Protein AF-A0A2V5XZZ7-F1 (afdb_monomer_lite)

pLDDT: mean 94.09, std 6.34, range [64.25, 98.81]

Secondary structure (DSSP, 8-state):
-GGGT-EEEEEEEESSSSS-EEEEEEE----B--EE-GGGTTTSTTTHHHHHHHHHHSBEEEEE-S-GGGGGSSS-HHHHHHHHHHHTT-EEEEETTEEEEEES------------

Sequence (116 aa):
MLRMGAQVREAIEDIDQVEPRGVVEVTGFPLKGTVIQGKEVPQLIDELPILAVAGALADGKTIIRQAEELRVKESDRIAAIAHNLRAMGAQVAELNDGLEILGPAPLHGARLPSFG

Structure (mmCIF, N/CA/C/O backbone):
data_AF-A0A2V5XZZ7-F1
#
_entry.id   AF-A0A2V5XZZ7-F1
#
loop_
_atom_site.group_PDB
_atom_site.id
_atom_site.type_symbol
_atom_site.label_atom_id
_atom_site.label_alt_id
_atom_site.label_comp_id
_atom_site.label_asym_id
_atom_site.label_entity_id
_atom_site.label_seq_id
_atom_site.pdbx_PDB_ins_code
_atom_site.Cartn_x
_atom_site.Cartn_y
_atom_site.Cartn_z
_atom_site.occupancy
_atom_site.B_iso_or_equiv
_atom_site.auth_seq_id
_atom_site.auth_comp_id
_atom_site.auth_asym_id
_atom_site.auth_atom_id
_atom_site.pdbx_PDB_model_num
ATOM 1 N N . MET A 1 1 ? 0.687 -4.771 -8.028 1.00 88.88 1 MET A N 1
ATOM 2 C CA . MET A 1 1 ? -0.600 -4.332 -8.622 1.00 88.88 1 MET A CA 1
ATOM 3 C C . MET A 1 1 ? -1.233 -5.367 -9.553 1.00 88.88 1 MET A C 1
ATOM 5 O O . MET A 1 1 ? -2.407 -5.655 -9.368 1.00 88.88 1 MET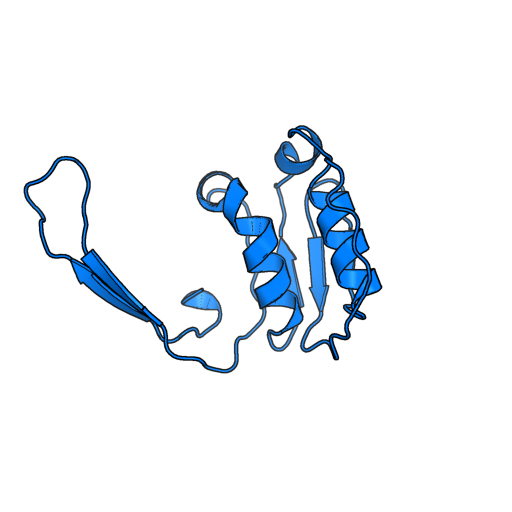 A O 1
ATOM 9 N N . LEU A 1 2 ? -0.499 -5.992 -10.486 1.00 93.12 2 LEU A N 1
ATOM 10 C CA . LEU A 1 2 ? -1.040 -7.066 -11.349 1.00 93.12 2 LEU A CA 1
ATOM 11 C C . LEU A 1 2 ? -1.726 -8.200 -10.559 1.00 93.12 2 LEU A C 1
ATOM 13 O O . LEU A 1 2 ? -2.845 -8.585 -10.878 1.00 93.12 2 LEU A O 1
ATOM 17 N N . ARG A 1 3 ? -1.111 -8.657 -9.453 1.00 94.75 3 ARG A N 1
ATOM 18 C CA . ARG A 1 3 ? -1.695 -9.655 -8.526 1.00 94.75 3 ARG A CA 1
ATOM 19 C C . ARG A 1 3 ? -3.037 -9.220 -7.912 1.00 94.75 3 ARG A C 1
ATOM 21 O O . ARG A 1 3 ? -3.845 -10.072 -7.571 1.00 94.75 3 ARG A O 1
ATOM 28 N N . MET A 1 4 ? -3.280 -7.913 -7.795 1.00 95.69 4 MET A N 1
ATOM 29 C CA . MET A 1 4 ? -4.545 -7.341 -7.312 1.00 95.69 4 MET A CA 1
ATOM 30 C C . MET A 1 4 ? -5.588 -7.183 -8.430 1.00 95.69 4 MET A C 1
ATOM 32 O O . MET A 1 4 ? -6.711 -6.784 -8.146 1.00 95.69 4 MET A O 1
ATOM 36 N N . GLY A 1 5 ? -5.243 -7.472 -9.690 1.00 94.38 5 GLY A N 1
ATOM 37 C CA . GLY A 1 5 ? -6.142 -7.341 -10.842 1.00 94.38 5 GLY A CA 1
ATOM 38 C C . GLY A 1 5 ? -6.032 -6.022 -11.613 1.00 94.38 5 GLY A C 1
ATOM 39 O O . GLY A 1 5 ? -6.902 -5.733 -12.430 1.00 94.38 5 GLY A O 1
ATOM 40 N N . ALA A 1 6 ? -4.990 -5.217 -11.378 1.00 94.25 6 ALA A N 1
ATOM 41 C CA . ALA A 1 6 ? -4.767 -3.993 -12.149 1.00 94.25 6 ALA A CA 1
ATOM 42 C C . ALA A 1 6 ? -4.533 -4.301 -13.639 1.00 94.25 6 ALA A C 1
ATOM 44 O O . ALA A 1 6 ? -3.800 -5.235 -13.971 1.00 94.25 6 ALA A O 1
ATOM 45 N N . GLN A 1 7 ? -5.103 -3.485 -14.529 1.00 95.38 7 GLN A N 1
ATOM 46 C CA . GLN A 1 7 ? -4.831 -3.566 -15.963 1.00 95.38 7 GLN A CA 1
ATOM 47 C C . GLN A 1 7 ? -3.627 -2.690 -16.301 1.00 95.38 7 GLN A C 1
ATOM 49 O O . GLN A 1 7 ? -3.734 -1.463 -16.319 1.00 95.38 7 GLN A O 1
ATOM 54 N N . VAL A 1 8 ? -2.487 -3.336 -16.543 1.00 94.38 8 VAL A N 1
ATOM 55 C CA . VAL A 1 8 ? -1.219 -2.679 -16.871 1.00 94.38 8 VAL A CA 1
ATOM 56 C C . VAL A 1 8 ? -0.706 -3.225 -18.199 1.00 94.38 8 VAL A C 1
ATOM 58 O O . VAL A 1 8 ? -0.731 -4.437 -18.421 1.00 94.38 8 VAL A O 1
ATOM 61 N N . ARG A 1 9 ? -0.263 -2.332 -19.083 1.00 93.75 9 ARG A N 1
ATOM 62 C CA . ARG A 1 9 ? 0.491 -2.663 -20.295 1.00 93.75 9 ARG A CA 1
ATOM 63 C C . ARG A 1 9 ? 1.845 -1.979 -20.231 1.00 93.75 9 ARG A C 1
ATOM 65 O O . ARG A 1 9 ? 1.932 -0.822 -19.833 1.00 93.75 9 ARG A O 1
ATOM 72 N N . GLU A 1 10 ? 2.878 -2.702 -20.633 1.00 92.81 10 GLU A N 1
ATOM 73 C CA . GLU A 1 10 ? 4.261 -2.240 -20.584 1.00 92.81 10 GLU A CA 1
ATOM 74 C C . GLU A 1 10 ? 4.862 -2.339 -21.987 1.00 92.81 10 GLU A C 1
ATOM 76 O O . GLU A 1 10 ? 4.705 -3.358 -22.664 1.00 92.81 10 GLU A O 1
ATOM 81 N N . ALA A 1 11 ? 5.539 -1.281 -22.423 1.00 90.31 11 ALA A N 1
ATOM 82 C CA . ALA A 1 11 ? 6.319 -1.257 -23.653 1.00 90.31 11 ALA A CA 1
ATOM 83 C C . ALA A 1 11 ? 7.738 -0.794 -23.318 1.00 90.31 11 ALA A C 1
ATOM 85 O O . ALA A 1 11 ? 7.937 0.356 -22.940 1.00 90.31 11 ALA A O 1
ATOM 86 N N . ILE A 1 12 ? 8.714 -1.695 -23.417 1.00 86.56 12 ILE A N 1
ATOM 87 C CA . ILE A 1 12 ? 10.123 -1.411 -23.112 1.00 86.56 12 ILE A CA 1
ATOM 88 C C . ILE A 1 12 ? 10.803 -0.946 -24.403 1.00 86.56 12 ILE A C 1
ATOM 90 O O . ILE A 1 12 ? 10.742 -1.646 -25.412 1.00 86.56 12 ILE A O 1
ATOM 94 N N . GLU A 1 13 ? 11.417 0.235 -24.379 1.00 76.38 13 GLU A N 1
ATOM 95 C CA . GLU A 1 13 ? 11.920 0.917 -25.582 1.00 76.38 13 GLU A CA 1
ATOM 96 C C . GLU A 1 13 ? 13.425 0.718 -25.817 1.00 76.38 13 GLU A C 1
ATOM 98 O O . GLU A 1 13 ? 13.872 0.817 -26.954 1.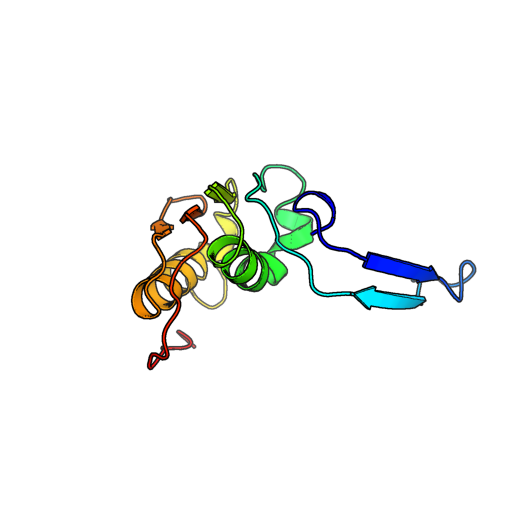00 76.38 13 GLU A O 1
ATOM 103 N N . ASP A 1 14 ? 14.205 0.398 -24.777 1.00 74.38 14 ASP A N 1
ATOM 104 C CA . ASP A 1 14 ? 15.660 0.216 -24.881 1.00 74.38 14 ASP A CA 1
ATOM 105 C C . ASP A 1 14 ? 16.147 -0.934 -23.995 1.00 74.38 14 ASP A C 1
ATOM 107 O O . ASP A 1 14 ? 16.213 -0.813 -22.772 1.00 74.38 14 ASP A O 1
ATOM 111 N N . ILE A 1 15 ? 16.496 -2.053 -24.630 1.00 64.25 15 ILE A N 1
ATOM 112 C CA . ILE A 1 15 ? 16.939 -3.292 -23.966 1.00 64.25 15 ILE A CA 1
ATOM 113 C C . ILE A 1 15 ? 18.476 -3.340 -23.831 1.00 64.25 15 ILE A C 1
ATOM 115 O O . ILE A 1 15 ? 19.000 -4.110 -23.032 1.00 64.25 15 ILE A O 1
ATOM 119 N N . ASP A 1 16 ? 19.193 -2.491 -24.578 1.00 70.25 16 ASP A N 1
ATOM 120 C CA . ASP A 1 16 ? 20.664 -2.470 -24.659 1.00 70.25 16 ASP A CA 1
ATOM 121 C C . ASP A 1 16 ? 21.323 -1.429 -23.724 1.00 70.25 16 ASP A C 1
ATOM 123 O O . ASP A 1 16 ? 22.538 -1.228 -23.754 1.00 70.25 16 ASP A O 1
ATOM 127 N N . GLN A 1 17 ? 20.535 -0.750 -22.887 1.00 72.50 17 GLN A N 1
ATOM 128 C CA . GLN A 1 17 ? 21.013 0.199 -21.874 1.00 72.50 17 GLN A CA 1
ATOM 129 C C . GLN A 1 17 ? 21.209 -0.485 -20.513 1.00 72.50 17 GLN A C 1
ATOM 131 O O . GLN A 1 17 ? 20.632 -1.534 -20.236 1.00 72.50 17 GLN A O 1
ATOM 136 N N . VAL A 1 18 ? 22.010 0.134 -19.636 1.00 81.06 18 VAL A N 1
ATOM 137 C CA . VAL A 1 18 ? 22.284 -0.389 -18.281 1.00 81.06 18 VAL A CA 1
ATOM 138 C C . VAL A 1 18 ? 21.008 -0.467 -17.432 1.00 81.06 18 VAL A C 1
ATOM 140 O O . VAL A 1 18 ? 20.862 -1.401 -16.646 1.00 81.06 18 VAL A O 1
ATOM 143 N N . GLU A 1 19 ? 20.076 0.474 -17.621 1.00 87.81 19 GLU A N 1
ATOM 144 C CA . GLU A 1 19 ? 18.761 0.467 -16.976 1.00 87.81 19 GLU A CA 1
ATOM 145 C C . GLU A 1 19 ? 17.641 0.451 -18.028 1.00 87.81 19 GLU A C 1
ATOM 147 O O . GLU A 1 19 ? 17.631 1.302 -18.925 1.00 87.81 19 GLU A O 1
ATOM 152 N N . PRO A 1 20 ? 16.689 -0.497 -17.938 1.00 87.00 20 PRO A N 1
ATOM 153 C CA . PRO A 1 20 ? 15.572 -0.569 -18.865 1.00 87.00 20 PRO A CA 1
ATOM 1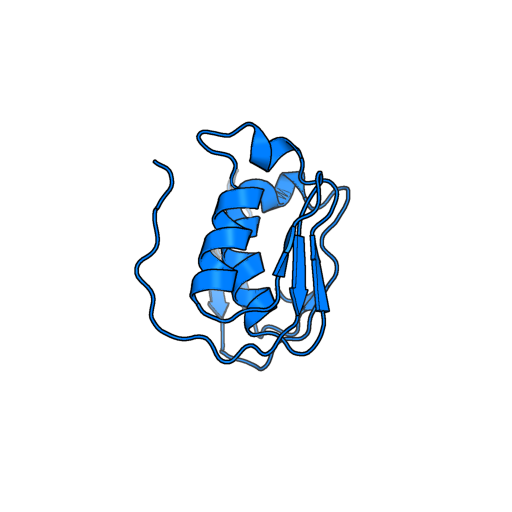54 C C . PRO A 1 20 ? 14.634 0.623 -18.673 1.00 87.00 20 PRO A C 1
ATOM 156 O O . PRO A 1 20 ? 14.341 1.043 -17.554 1.00 87.00 20 PRO A O 1
ATOM 159 N N . ARG A 1 21 ? 14.107 1.132 -19.786 1.00 89.81 21 ARG A N 1
ATOM 160 C CA . ARG A 1 21 ? 13.124 2.220 -19.810 1.00 89.81 21 ARG A CA 1
ATOM 161 C C . ARG A 1 21 ? 11.978 1.898 -20.751 1.00 89.81 21 ARG A C 1
ATOM 163 O O . ARG A 1 21 ? 12.138 1.125 -21.697 1.00 89.81 21 ARG A O 1
ATOM 170 N N . GLY A 1 22 ? 10.829 2.511 -20.509 1.00 91.81 22 GLY A N 1
ATOM 171 C CA . GLY A 1 22 ? 9.654 2.266 -21.322 1.00 91.81 22 GLY A CA 1
ATOM 172 C C . GLY A 1 22 ? 8.423 3.028 -20.865 1.00 91.81 22 GLY A C 1
ATOM 173 O O . GLY A 1 22 ? 8.476 3.879 -19.976 1.00 91.81 22 GLY A O 1
ATOM 174 N N . VAL A 1 23 ? 7.306 2.675 -21.483 1.00 94.00 23 VAL A N 1
ATOM 175 C CA . VAL A 1 23 ? 5.981 3.219 -21.213 1.00 94.00 23 VAL A CA 1
ATOM 176 C C . VAL A 1 23 ? 5.190 2.220 -20.376 1.00 94.00 23 VAL A C 1
ATOM 178 O O . VAL A 1 23 ? 5.136 1.033 -20.699 1.00 94.00 23 VAL A O 1
ATOM 181 N N . VAL A 1 24 ? 4.548 2.716 -19.318 1.00 94.44 24 VAL A N 1
ATOM 182 C CA . VAL A 1 24 ? 3.598 1.954 -18.500 1.00 94.44 24 VAL A CA 1
ATOM 183 C C . VAL A 1 24 ? 2.222 2.595 -18.638 1.00 94.44 24 VAL A C 1
ATOM 185 O O . VAL A 1 24 ? 1.989 3.706 -18.163 1.00 94.44 24 VAL A O 1
ATOM 188 N N . GLU A 1 25 ? 1.296 1.892 -19.281 1.00 95.38 25 GLU A N 1
ATOM 189 C CA . GLU A 1 25 ? -0.105 2.294 -19.387 1.00 95.38 25 GLU A CA 1
ATOM 190 C C . GLU A 1 25 ? -0.929 1.572 -18.320 1.00 95.38 25 GLU A C 1
ATOM 192 O O . GLU A 1 25 ? -0.963 0.340 -18.273 1.00 95.38 25 GLU A O 1
ATOM 197 N N . VAL A 1 26 ? -1.632 2.332 -17.478 1.00 94.81 26 VAL A N 1
ATOM 198 C CA . VAL A 1 26 ? -2.494 1.790 -16.419 1.00 94.81 26 VAL A CA 1
ATOM 199 C C . VAL A 1 26 ? -3.936 2.207 -16.674 1.00 94.81 26 VAL A C 1
ATOM 201 O O . VAL A 1 26 ? -4.236 3.393 -16.783 1.00 94.81 26 VAL A O 1
ATOM 204 N N . THR A 1 27 ? -4.844 1.234 -16.736 1.00 92.94 27 THR A N 1
ATOM 205 C CA . THR A 1 27 ? -6.290 1.481 -16.839 1.00 92.94 27 THR A CA 1
ATOM 206 C C . THR A 1 27 ? -6.980 1.102 -15.531 1.00 92.94 27 THR A C 1
ATOM 208 O O . THR A 1 27 ? -6.704 0.051 -14.949 1.00 92.94 27 THR A O 1
ATOM 211 N N . GLY A 1 28 ? -7.882 1.967 -15.054 1.00 86.62 28 GLY A N 1
ATOM 212 C CA . GLY A 1 28 ? -8.629 1.741 -13.817 1.00 86.62 28 GLY A CA 1
ATOM 213 C C . GLY A 1 28 ? -9.504 0.487 -13.892 1.00 86.62 28 GLY A C 1
ATOM 214 O O . GLY A 1 28 ? -10.272 0.313 -14.836 1.00 86.62 28 GLY A O 1
ATOM 215 N N . PHE A 1 29 ? -9.400 -0.378 -12.884 1.00 91.12 29 PHE A N 1
ATOM 216 C CA . PHE A 1 29 ? -10.182 -1.608 -12.763 1.00 91.12 29 PHE A CA 1
ATOM 217 C C . PHE A 1 29 ? -10.396 -1.944 -11.277 1.00 91.12 29 PHE A C 1
ATOM 219 O O . PHE A 1 29 ? -9.518 -1.619 -10.472 1.00 91.12 29 PHE A O 1
ATOM 226 N N . PRO A 1 30 ? -11.520 -2.577 -10.881 1.00 94.44 30 PRO A N 1
ATOM 227 C CA . PRO A 1 30 ? -11.705 -3.031 -9.505 1.00 94.44 30 PRO A CA 1
ATOM 228 C C . PRO A 1 30 ? -10.560 -3.943 -9.054 1.00 94.44 30 PRO A C 1
ATOM 230 O O . PRO A 1 30 ? -10.250 -4.939 -9.710 1.00 94.44 30 PRO A O 1
ATOM 233 N N . LEU A 1 31 ? -9.938 -3.596 -7.930 1.00 97.88 31 LEU A N 1
ATOM 234 C CA . LEU A 1 31 ? -8.839 -4.361 -7.349 1.00 97.88 31 LEU A CA 1
ATOM 235 C C . LEU A 1 31 ? -9.356 -5.354 -6.311 1.00 97.88 31 LEU A C 1
ATOM 237 O O . LEU A 1 31 ? -10.418 -5.155 -5.725 1.00 97.88 31 LEU A O 1
ATOM 241 N N . LYS A 1 32 ? -8.568 -6.391 -6.039 1.00 98.38 32 LYS A N 1
ATOM 242 C CA . LYS A 1 32 ? -8.762 -7.326 -4.927 1.00 98.38 32 LYS A CA 1
ATOM 243 C C . LYS A 1 32 ? -7.604 -7.238 -3.946 1.00 98.38 32 LYS A C 1
ATOM 245 O O . LYS A 1 32 ? -6.464 -6.984 -4.342 1.00 98.38 32 LYS A O 1
ATOM 250 N N . GLY A 1 33 ? -7.904 -7.462 -2.672 1.00 98.25 33 GLY A N 1
ATOM 251 C CA . GLY A 1 33 ? -6.905 -7.516 -1.618 1.00 98.25 33 GLY A CA 1
ATOM 252 C C . GLY A 1 33 ? -5.860 -8.604 -1.870 1.00 98.25 33 GLY A C 1
ATOM 253 O O . GLY A 1 33 ? -6.119 -9.613 -2.528 1.00 98.25 33 GLY A O 1
ATOM 254 N N . THR A 1 34 ? -4.648 -8.384 -1.366 1.00 98.44 34 THR A N 1
ATOM 255 C CA . THR A 1 34 ? -3.513 -9.297 -1.549 1.00 98.44 34 THR A CA 1
ATOM 256 C C . THR A 1 34 ? -2.623 -9.337 -0.312 1.00 98.44 34 THR A C 1
ATOM 258 O O . THR A 1 34 ? -2.658 -8.440 0.521 1.00 98.44 34 THR A O 1
ATOM 261 N N . VAL A 1 35 ? -1.761 -10.346 -0.217 1.00 98.44 35 VAL A N 1
ATOM 262 C CA . VAL A 1 35 ? -0.679 -10.388 0.774 1.00 98.44 35 VAL A CA 1
ATOM 263 C C . VAL A 1 35 ? 0.620 -9.889 0.141 1.00 98.44 35 VAL A C 1
ATOM 265 O O . VAL A 1 35 ? 0.942 -10.340 -0.953 1.00 98.44 35 VAL A O 1
ATOM 268 N N . ILE A 1 36 ? 1.329 -8.980 0.811 1.00 98.00 36 ILE A N 1
ATOM 269 C CA . ILE A 1 36 ? 2.656 -8.450 0.473 1.00 98.00 36 ILE A CA 1
ATOM 270 C C . ILE A 1 36 ? 3.580 -8.791 1.644 1.00 98.00 36 ILE A C 1
ATOM 272 O O . ILE A 1 36 ? 3.389 -8.282 2.750 1.00 98.00 36 ILE A O 1
ATOM 276 N N . GLN A 1 37 ? 4.536 -9.696 1.438 1.00 97.19 37 GLN A N 1
ATOM 277 C CA . GLN A 1 37 ? 5.393 -10.181 2.526 1.00 97.19 37 GLN A CA 1
ATOM 278 C C . GLN A 1 37 ? 6.706 -10.794 2.032 1.00 97.19 37 GLN A C 1
ATOM 280 O O . GLN A 1 37 ? 6.844 -11.211 0.882 1.00 97.19 37 GLN A O 1
ATOM 285 N N . GLY A 1 38 ? 7.672 -10.934 2.931 1.00 95.75 38 GLY A N 1
ATOM 286 C CA . GLY A 1 38 ? 8.932 -11.611 2.656 1.00 95.75 38 GLY A CA 1
ATOM 287 C C . GLY A 1 38 ? 9.793 -10.833 1.671 1.00 95.75 38 GLY A C 1
ATOM 288 O O . GLY A 1 38 ? 10.054 -9.649 1.851 1.00 95.75 38 GLY A O 1
ATOM 289 N N . LYS A 1 39 ? 10.263 -11.506 0.618 1.00 94.56 39 LYS A N 1
ATOM 290 C CA . LYS A 1 39 ? 11.290 -10.958 -0.284 1.00 94.56 39 LYS A CA 1
ATOM 291 C C . LYS A 1 39 ? 10.818 -9.787 -1.152 1.00 94.56 39 LYS A C 1
ATOM 293 O O . LYS A 1 39 ? 11.668 -9.083 -1.686 1.00 94.56 39 LYS A O 1
ATOM 298 N N . GLU A 1 40 ? 9.507 -9.591 -1.311 1.00 95.00 40 GLU A N 1
ATOM 299 C CA . GLU A 1 40 ? 8.974 -8.450 -2.069 1.00 95.00 40 GLU A CA 1
ATOM 300 C C . GLU A 1 40 ? 8.981 -7.150 -1.253 1.00 95.00 40 GLU A C 1
ATOM 302 O O . GLU A 1 40 ? 9.017 -6.075 -1.835 1.00 95.00 40 GLU A O 1
ATOM 307 N N . VAL A 1 41 ? 9.003 -7.225 0.082 1.00 95.25 41 VAL A N 1
ATOM 308 C CA . VAL A 1 41 ? 8.895 -6.037 0.944 1.00 95.25 41 VAL A CA 1
ATOM 309 C C . VAL A 1 41 ? 10.080 -5.084 0.780 1.00 95.25 41 VAL A C 1
ATOM 311 O O . VAL A 1 41 ? 9.826 -3.906 0.545 1.00 95.25 41 VAL A O 1
ATOM 314 N N . PRO A 1 42 ? 11.352 -5.537 0.798 1.00 92.81 42 PRO A N 1
ATOM 315 C CA . PRO A 1 42 ? 12.480 -4.632 0.572 1.00 92.81 42 PRO A CA 1
ATOM 316 C C . PRO A 1 42 ? 12.476 -3.983 -0.818 1.00 92.81 42 PRO A C 1
ATOM 318 O O . PRO A 1 42 ? 13.003 -2.891 -0.981 1.00 92.81 42 PRO A O 1
ATOM 321 N N . GLN A 1 43 ? 11.883 -4.644 -1.819 1.00 93.69 43 GLN A N 1
ATOM 322 C CA . GLN A 1 43 ? 11.808 -4.142 -3.198 1.00 93.69 43 GLN A CA 1
ATOM 323 C C . GLN A 1 43 ? 10.695 -3.111 -3.400 1.00 93.69 43 GLN A C 1
ATOM 325 O O . GLN A 1 43 ? 10.676 -2.441 -4.423 1.00 93.69 43 GLN A O 1
ATOM 330 N N . 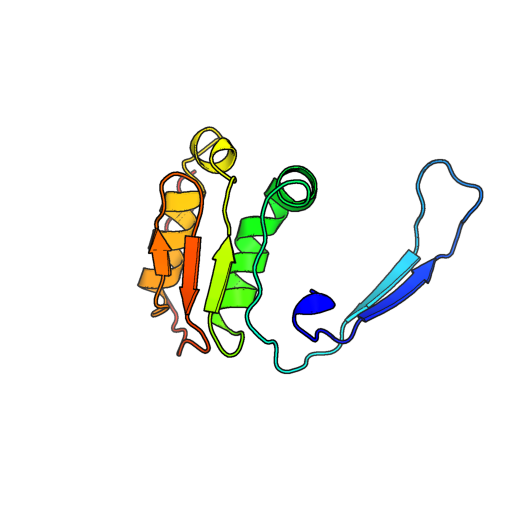LEU A 1 44 ? 9.750 -3.044 -2.459 1.00 94.19 44 LEU A N 1
ATOM 331 C CA . LEU A 1 44 ? 8.541 -2.225 -2.538 1.00 94.19 44 LEU A CA 1
ATOM 332 C C . LEU A 1 44 ? 8.421 -1.269 -1.347 1.00 94.19 44 LEU A C 1
ATOM 334 O O . LEU A 1 44 ? 7.336 -0.753 -1.081 1.00 94.19 44 LEU A O 1
ATOM 338 N N . ILE A 1 45 ? 9.489 -1.117 -0.558 1.00 91.94 45 ILE A N 1
ATOM 339 C CA . ILE A 1 45 ? 9.427 -0.513 0.776 1.00 91.94 45 ILE A CA 1
ATOM 340 C C . ILE A 1 45 ? 8.914 0.929 0.717 1.00 91.94 45 ILE A C 1
ATOM 342 O O . ILE A 1 45 ? 8.100 1.330 1.550 1.00 91.94 45 ILE A O 1
ATOM 346 N N . ASP A 1 46 ? 9.332 1.686 -0.297 1.00 92.12 46 ASP A N 1
ATOM 347 C CA . ASP A 1 46 ? 8.919 3.072 -0.498 1.00 92.12 46 ASP A CA 1
ATOM 348 C C . ASP A 1 46 ? 7.535 3.183 -1.159 1.00 92.12 46 ASP A C 1
ATOM 350 O O . ASP A 1 46 ? 6.848 4.189 -0.984 1.00 92.12 46 ASP A O 1
ATOM 354 N N . GLU A 1 47 ? 7.058 2.126 -1.820 1.00 96.06 47 GLU A N 1
ATOM 355 C CA . GLU A 1 47 ? 5.732 2.037 -2.438 1.00 96.06 47 GLU A CA 1
ATOM 356 C C . GLU A 1 47 ? 4.651 1.486 -1.492 1.00 96.06 47 GLU A C 1
ATOM 358 O O . GLU A 1 47 ? 3.456 1.605 -1.779 1.00 96.06 47 GLU A O 1
ATOM 363 N N . LEU A 1 48 ? 5.015 0.917 -0.338 1.00 96.25 48 LEU A N 1
ATOM 364 C CA . LEU A 1 48 ? 4.043 0.421 0.644 1.00 96.25 48 LEU A CA 1
ATOM 365 C C . LEU A 1 48 ? 2.979 1.460 1.064 1.00 96.25 48 LEU A C 1
ATOM 367 O O . LEU A 1 48 ? 1.816 1.060 1.176 1.00 96.25 48 LEU A O 1
ATOM 371 N N . PRO A 1 49 ? 3.281 2.768 1.241 1.00 95.75 49 PRO A N 1
ATOM 372 C CA . PRO A 1 49 ? 2.256 3.775 1.513 1.00 95.75 49 PRO A CA 1
ATOM 373 C C . PRO A 1 49 ? 1.177 3.856 0.425 1.00 95.75 49 PRO A C 1
ATOM 375 O O . PRO A 1 49 ? -0.014 3.853 0.739 1.00 95.75 49 PRO A O 1
ATOM 378 N N . ILE A 1 50 ? 1.558 3.883 -0.857 1.00 96.88 50 ILE A N 1
ATOM 379 C CA . ILE A 1 50 ? 0.582 3.975 -1.952 1.00 96.88 50 ILE A CA 1
ATOM 380 C C . ILE A 1 50 ? -0.142 2.639 -2.179 1.00 96.88 50 ILE A C 1
ATOM 382 O O . ILE A 1 50 ? -1.336 2.623 -2.484 1.00 96.88 50 ILE A O 1
ATOM 386 N N . LEU A 1 51 ? 0.529 1.508 -1.941 1.00 97.56 51 LEU A N 1
ATOM 387 C CA . LEU A 1 51 ? -0.096 0.183 -1.972 1.00 97.56 51 LEU A CA 1
ATOM 388 C C . LEU A 1 51 ? -1.113 -0.004 -0.838 1.00 97.56 51 LEU A C 1
ATOM 390 O O . LEU A 1 51 ? -2.130 -0.664 -1.042 1.00 97.56 51 LEU A O 1
ATOM 394 N N . ALA A 1 52 ? -0.897 0.612 0.326 1.00 98.19 52 ALA A N 1
ATOM 395 C CA . ALA A 1 52 ? -1.871 0.626 1.413 1.00 98.19 52 ALA A CA 1
ATOM 396 C C . ALA A 1 52 ? -3.149 1.394 1.028 1.00 98.19 52 ALA A C 1
ATOM 398 O O . ALA A 1 52 ? -4.255 0.916 1.284 1.00 98.19 52 ALA A O 1
ATOM 399 N N . VAL A 1 53 ? -3.013 2.534 0.339 1.00 97.88 53 VAL A N 1
ATOM 400 C CA . VAL A 1 53 ? -4.158 3.274 -0.227 1.00 97.88 53 VAL A CA 1
ATOM 401 C C . VAL A 1 53 ? -4.902 2.418 -1.255 1.00 97.88 53 VAL A C 1
ATOM 403 O O . VAL A 1 53 ? -6.127 2.311 -1.192 1.00 97.88 53 VAL A O 1
AT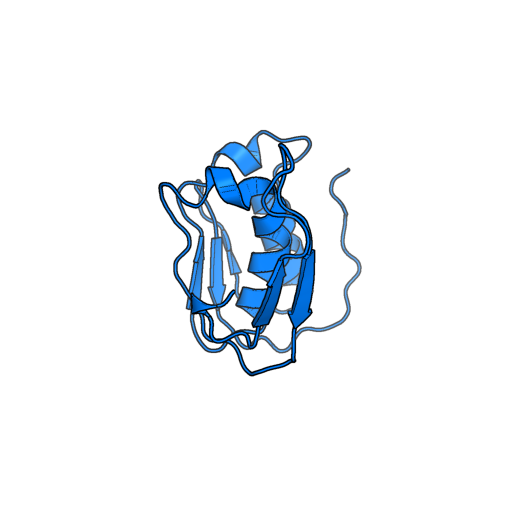OM 406 N N . ALA A 1 54 ? -4.180 1.750 -2.161 1.00 97.69 54 ALA A N 1
ATOM 407 C CA . ALA A 1 54 ? -4.788 0.818 -3.111 1.00 97.69 54 ALA A CA 1
ATOM 408 C C . ALA A 1 54 ? -5.519 -0.333 -2.395 1.00 97.69 54 ALA A C 1
ATOM 410 O O . ALA A 1 54 ? -6.624 -0.697 -2.787 1.00 97.69 54 ALA A O 1
ATOM 411 N N . GLY A 1 55 ? -4.940 -0.865 -1.314 1.00 98.25 55 GLY A N 1
ATOM 412 C CA . GLY A 1 55 ? -5.542 -1.902 -0.480 1.00 98.25 55 GLY A CA 1
ATOM 413 C C . GLY A 1 55 ? -6.827 -1.461 0.224 1.00 98.25 55 GLY A C 1
ATOM 414 O O . GLY A 1 55 ? -7.736 -2.272 0.359 1.00 98.25 55 GLY A O 1
ATOM 415 N N . ALA A 1 56 ? -6.940 -0.187 0.613 1.00 98.50 56 ALA A N 1
ATOM 416 C CA . ALA A 1 56 ? -8.161 0.369 1.204 1.00 98.50 56 ALA A CA 1
ATOM 417 C C . ALA A 1 56 ? -9.322 0.474 0.197 1.00 98.50 56 ALA A C 1
ATOM 419 O O . ALA A 1 56 ? -10.487 0.443 0.591 1.00 98.50 56 ALA A O 1
ATOM 420 N N . LEU A 1 57 ? -9.014 0.581 -1.099 1.00 97.94 57 LEU A N 1
ATOM 421 C CA . LEU A 1 57 ? -9.993 0.626 -2.192 1.00 97.94 57 LEU A CA 1
ATOM 422 C C . LEU A 1 57 ? -10.249 -0.746 -2.839 1.00 97.94 57 LEU A C 1
ATOM 424 O O . LEU A 1 57 ? -11.172 -0.880 -3.640 1.00 97.94 57 LEU A O 1
ATOM 428 N N . ALA A 1 58 ? -9.435 -1.752 -2.521 1.00 98.31 58 ALA A N 1
ATOM 429 C CA . ALA A 1 58 ? -9.543 -3.094 -3.076 1.00 98.31 58 ALA A CA 1
ATOM 430 C C . ALA A 1 58 ? -10.605 -3.931 -2.349 1.00 98.31 58 ALA A C 1
ATOM 432 O O . ALA A 1 58 ? -10.804 -3.786 -1.148 1.00 98.31 58 ALA A O 1
ATOM 433 N N . ASP A 1 59 ? -11.256 -4.846 -3.065 1.00 98.25 59 ASP A N 1
ATOM 434 C CA . ASP A 1 59 ? -12.216 -5.785 -2.489 1.00 98.25 59 ASP A CA 1
ATOM 435 C C . ASP A 1 59 ? -11.514 -6.850 -1.635 1.00 98.25 59 ASP A C 1
ATOM 437 O O . ASP A 1 59 ? -10.651 -7.592 -2.117 1.00 98.25 59 ASP A O 1
ATOM 441 N N . GLY A 1 60 ? -11.880 -6.927 -0.356 1.00 98.12 60 GLY A N 1
ATOM 442 C CA . GLY A 1 60 ? -11.322 -7.871 0.604 1.00 98.12 60 GLY A CA 1
ATOM 443 C C . GLY A 1 60 ? -10.143 -7.319 1.409 1.00 98.12 60 GLY A C 1
ATOM 444 O O . GLY A 1 60 ? -9.982 -6.116 1.606 1.00 98.12 60 GLY A O 1
ATOM 445 N N . LYS A 1 61 ? -9.327 -8.229 1.956 1.00 98.56 61 LYS A N 1
ATOM 446 C CA . LYS A 1 61 ? -8.237 -7.883 2.877 1.00 98.56 61 LYS A CA 1
ATOM 447 C C . LYS A 1 61 ? -6.895 -7.793 2.150 1.00 98.56 61 LYS A C 1
ATOM 449 O O . LYS A 1 61 ? -6.478 -8.751 1.501 1.00 98.56 61 LYS A O 1
ATOM 454 N N . THR A 1 62 ? -6.194 -6.679 2.334 1.00 98.75 62 THR A N 1
ATOM 455 C CA . THR A 1 62 ? -4.777 -6.520 1.988 1.00 98.75 62 THR A CA 1
ATOM 456 C C . THR A 1 62 ? -3.924 -6.650 3.247 1.00 98.75 62 THR A C 1
ATOM 458 O O . THR A 1 62 ? -4.227 -6.030 4.263 1.00 98.75 62 THR A O 1
ATOM 461 N N . ILE A 1 63 ? -2.871 -7.464 3.202 1.00 98.69 63 ILE A N 1
ATOM 462 C CA . ILE A 1 63 ? -1.982 -7.728 4.340 1.00 98.69 63 ILE A CA 1
ATOM 463 C C . ILE A 1 63 ? -0.558 -7.363 3.929 1.00 98.69 63 ILE A C 1
ATOM 465 O O . ILE A 1 63 ? -0.056 -7.882 2.938 1.00 98.69 63 ILE A O 1
ATOM 469 N N . ILE A 1 64 ? 0.094 -6.506 4.705 1.00 98.38 64 ILE A N 1
ATOM 470 C CA . ILE A 1 64 ? 1.511 -6.156 4.589 1.00 98.38 64 ILE A CA 1
ATOM 471 C C . ILE A 1 64 ? 2.204 -6.697 5.841 1.00 98.38 64 ILE A C 1
ATOM 473 O O . ILE A 1 64 ? 1.768 -6.384 6.948 1.00 98.38 64 ILE A O 1
ATOM 477 N N . ARG A 1 65 ? 3.246 -7.520 5.687 1.00 98.00 65 ARG A N 1
ATOM 478 C CA . ARG A 1 65 ? 4.015 -8.128 6.795 1.00 98.00 65 ARG A CA 1
ATOM 479 C C . ARG A 1 65 ? 5.510 -7.979 6.562 1.00 98.00 65 ARG A C 1
ATOM 481 O O . ARG A 1 65 ? 5.914 -7.807 5.420 1.00 98.00 65 ARG A O 1
ATOM 488 N N . GLN A 1 66 ? 6.314 -8.157 7.612 1.00 97.12 66 GLN A N 1
ATOM 489 C CA . GLN A 1 66 ? 7.785 -8.112 7.548 1.00 97.12 66 GLN A CA 1
ATOM 490 C C . GLN A 1 66 ? 8.329 -6.780 6.996 1.00 97.12 66 GLN A C 1
ATOM 492 O O . GLN A 1 66 ? 9.288 -6.754 6.227 1.00 97.12 66 GLN A O 1
ATOM 497 N N . ALA A 1 67 ? 7.654 -5.682 7.342 1.00 95.56 67 ALA A N 1
ATOM 498 C CA . ALA A 1 67 ? 7.960 -4.317 6.934 1.00 95.56 67 ALA A CA 1
ATOM 499 C C . ALA A 1 67 ? 8.439 -3.449 8.112 1.00 95.56 67 ALA A C 1
ATOM 501 O O . ALA A 1 67 ? 8.296 -2.229 8.070 1.00 95.56 67 ALA A O 1
ATOM 502 N N . GLU A 1 68 ? 8.994 -4.047 9.170 1.00 94.81 68 GLU A N 1
ATOM 503 C CA . GLU A 1 68 ? 9.453 -3.354 10.383 1.00 94.81 68 GLU A CA 1
ATOM 504 C C . GLU A 1 68 ? 10.437 -2.204 10.107 1.00 94.81 68 GLU A C 1
ATOM 506 O O . GLU A 1 68 ? 10.477 -1.231 10.859 1.00 94.81 68 GLU A O 1
ATOM 511 N N . GLU A 1 69 ? 11.174 -2.263 8.992 1.00 91.00 69 GLU A N 1
ATOM 512 C CA . GLU A 1 69 ? 12.083 -1.203 8.549 1.00 91.00 69 GLU A CA 1
ATOM 513 C C . GLU A 1 69 ? 11.365 0.143 8.334 1.00 91.00 69 GLU A C 1
ATOM 515 O O . GLU A 1 69 ? 11.963 1.199 8.528 1.00 91.00 69 GLU A O 1
ATOM 520 N N . LEU A 1 70 ? 10.065 0.135 8.009 1.00 89.25 70 LEU A N 1
ATOM 521 C CA . LEU A 1 70 ? 9.258 1.354 7.885 1.00 89.25 70 LEU A CA 1
ATOM 522 C C . LEU A 1 70 ? 9.114 2.128 9.199 1.00 89.25 70 LEU A C 1
ATOM 524 O O . LEU A 1 70 ? 8.831 3.324 9.155 1.00 89.25 70 LEU A O 1
ATOM 528 N N . ARG A 1 71 ? 9.293 1.479 10.355 1.00 91.19 71 ARG A N 1
ATOM 529 C CA . ARG A 1 71 ? 9.185 2.144 11.662 1.00 91.19 71 ARG A CA 1
ATOM 530 C C . ARG A 1 71 ? 10.396 3.008 11.999 1.00 91.19 71 ARG A C 1
ATOM 532 O O . ARG A 1 71 ? 10.291 3.899 12.831 1.00 91.19 71 ARG A O 1
ATOM 539 N N . VAL A 1 72 ? 11.540 2.732 11.369 1.00 90.19 72 VAL A N 1
ATOM 540 C CA . VAL A 1 72 ? 12.835 3.378 11.652 1.00 90.19 72 VAL A CA 1
ATOM 541 C C . VAL A 1 72 ? 13.306 4.299 10.524 1.00 90.19 72 VAL A C 1
ATOM 543 O O . VAL A 1 72 ? 14.472 4.692 10.489 1.00 90.19 72 VAL A O 1
ATOM 546 N N . LYS A 1 73 ? 12.418 4.633 9.580 1.00 84.38 73 LYS A N 1
ATOM 547 C CA . LYS A 1 73 ? 12.674 5.669 8.570 1.00 84.38 73 LYS A CA 1
ATOM 548 C C . LYS A 1 73 ? 12.617 7.059 9.230 1.00 84.38 73 LYS A C 1
ATOM 550 O O . LYS A 1 73 ? 12.665 7.190 10.448 1.00 84.38 73 LYS A O 1
ATOM 555 N N . GLU A 1 74 ? 12.529 8.113 8.421 1.00 80.94 74 GLU A N 1
ATOM 556 C CA . GLU A 1 74 ? 12.383 9.503 8.888 1.00 80.94 74 GLU A CA 1
ATOM 557 C C . GLU A 1 74 ? 11.235 9.688 9.899 1.00 80.94 74 GLU A C 1
ATOM 559 O O . GLU A 1 74 ? 11.332 10.489 10.826 1.00 80.94 74 GLU A O 1
ATOM 564 N N . SER A 1 75 ? 10.181 8.886 9.756 1.00 87.06 75 SER A N 1
ATOM 565 C CA . SER A 1 75 ? 9.075 8.747 10.696 1.00 87.06 75 SER A CA 1
ATOM 566 C C . SER A 1 75 ? 8.650 7.279 10.789 1.00 87.06 75 SER A C 1
ATOM 568 O O . SER A 1 75 ? 9.019 6.463 9.937 1.00 87.06 75 SER A O 1
ATOM 570 N N . ASP A 1 76 ? 7.852 6.934 11.807 1.00 94.62 76 ASP A N 1
ATOM 571 C CA . ASP A 1 76 ? 7.187 5.629 11.851 1.00 94.62 76 ASP A CA 1
ATOM 572 C C . ASP A 1 76 ? 6.094 5.592 10.774 1.00 94.62 76 ASP A C 1
ATOM 574 O O . ASP A 1 76 ? 4.939 5.976 10.997 1.00 94.62 76 ASP A O 1
ATOM 578 N N . ARG A 1 77 ? 6.475 5.152 9.569 1.00 95.31 77 ARG A N 1
ATOM 579 C CA . ARG A 1 77 ? 5.581 5.144 8.409 1.00 95.31 77 ARG A CA 1
ATOM 580 C C . ARG A 1 77 ? 4.434 4.150 8.582 1.00 95.31 77 ARG A C 1
ATOM 582 O O . ARG A 1 77 ? 3.357 4.402 8.051 1.00 95.31 77 ARG A O 1
ATOM 589 N N . ILE A 1 78 ? 4.611 3.066 9.345 1.00 96.81 78 ILE A N 1
ATOM 590 C CA . ILE A 1 78 ? 3.519 2.118 9.625 1.00 96.81 78 ILE A CA 1
ATOM 591 C C . ILE A 1 78 ? 2.427 2.824 10.431 1.00 96.81 78 ILE A C 1
ATOM 593 O O . ILE A 1 78 ? 1.261 2.831 10.023 1.00 96.81 78 ILE A O 1
ATOM 597 N N . ALA A 1 79 ? 2.811 3.457 11.541 1.00 97.31 79 ALA A N 1
ATOM 598 C CA . ALA A 1 79 ? 1.884 4.187 12.396 1.00 97.31 79 ALA A CA 1
ATOM 599 C C . ALA A 1 79 ? 1.230 5.358 11.642 1.00 97.31 79 ALA A C 1
ATOM 601 O O . ALA A 1 79 ? 0.015 5.553 11.733 1.00 97.31 79 ALA A O 1
ATOM 602 N N . ALA A 1 80 ? 2.006 6.096 10.840 1.00 97.06 80 ALA A N 1
ATOM 603 C CA . ALA A 1 80 ? 1.512 7.213 10.038 1.00 97.06 80 ALA A CA 1
ATOM 604 C C . ALA A 1 80 ? 0.448 6.782 9.014 1.00 97.06 80 ALA A C 1
ATOM 606 O O . ALA A 1 80 ? -0.625 7.388 8.940 1.00 97.06 80 ALA A O 1
ATOM 607 N N . ILE A 1 81 ? 0.706 5.710 8.254 1.00 97.62 81 ILE A N 1
ATOM 608 C CA . ILE A 1 81 ? -0.246 5.167 7.272 1.00 97.62 81 ILE A CA 1
ATOM 609 C C . ILE A 1 81 ? -1.522 4.703 7.977 1.00 97.62 81 ILE A C 1
ATOM 611 O O . ILE A 1 81 ? -2.622 5.064 7.557 1.00 97.62 81 ILE A O 1
ATOM 615 N N . ALA A 1 82 ? -1.391 3.931 9.061 1.00 98.38 82 ALA A N 1
ATOM 616 C CA . ALA A 1 82 ? -2.538 3.426 9.805 1.00 98.38 82 ALA A CA 1
ATOM 617 C C . ALA A 1 82 ? -3.390 4.569 10.375 1.00 98.38 82 ALA A C 1
ATOM 619 O O . ALA A 1 82 ? -4.615 4.537 10.262 1.00 98.38 82 ALA A O 1
ATOM 620 N N . HIS A 1 83 ? -2.755 5.593 10.953 1.00 98.38 83 HIS A N 1
ATOM 621 C CA . HIS A 1 83 ? -3.434 6.784 11.455 1.00 98.38 83 HIS A CA 1
ATOM 622 C C . HIS A 1 83 ? -4.203 7.502 10.341 1.00 98.38 83 HIS A C 1
ATOM 624 O O . HIS A 1 83 ? -5.406 7.730 10.472 1.00 98.38 83 HIS A O 1
ATOM 630 N N . ASN A 1 84 ? -3.528 7.811 9.232 1.00 98.25 84 ASN A N 1
ATOM 631 C CA . ASN A 1 84 ? -4.105 8.600 8.149 1.00 98.25 84 ASN A CA 1
ATOM 632 C C . ASN A 1 84 ? -5.244 7.863 7.434 1.00 98.25 84 ASN A C 1
ATOM 634 O O . ASN A 1 84 ? -6.300 8.448 7.202 1.00 98.25 84 ASN A O 1
ATOM 638 N N . LEU A 1 85 ? -5.088 6.568 7.151 1.00 98.50 85 LEU A N 1
ATOM 639 C CA . LEU A 1 85 ? -6.148 5.774 6.528 1.00 98.50 85 LEU A CA 1
ATOM 640 C C . LEU A 1 85 ? -7.373 5.627 7.442 1.00 98.50 85 LEU A C 1
ATOM 642 O O . LEU A 1 85 ? -8.501 5.753 6.966 1.00 98.50 85 LEU A O 1
ATOM 646 N N . ARG A 1 86 ? -7.181 5.435 8.756 1.00 98.56 86 ARG A N 1
ATOM 647 C CA . ARG A 1 86 ? -8.294 5.430 9.725 1.00 98.56 86 ARG A CA 1
ATOM 648 C C . ARG A 1 86 ? -9.001 6.780 9.779 1.00 98.56 86 ARG A C 1
ATOM 650 O O . ARG A 1 86 ? -10.227 6.815 9.806 1.00 98.56 86 ARG A O 1
ATOM 657 N N . ALA A 1 87 ? -8.249 7.882 9.753 1.00 98.44 87 ALA A N 1
ATOM 658 C CA . ALA A 1 87 ? -8.810 9.231 9.722 1.00 98.44 87 ALA A CA 1
ATOM 659 C C . ALA A 1 87 ? -9.630 9.507 8.451 1.00 98.44 87 ALA A C 1
ATOM 661 O O . ALA A 1 87 ? -10.515 10.354 8.484 1.00 98.44 87 ALA A O 1
ATOM 662 N N . MET A 1 88 ? -9.362 8.785 7.359 1.00 98.50 88 MET A N 1
ATOM 663 C CA . MET A 1 88 ? -10.154 8.807 6.126 1.00 98.50 88 MET A CA 1
ATOM 664 C C . MET A 1 88 ? -11.304 7.785 6.111 1.00 98.50 88 MET A C 1
ATOM 666 O O . MET A 1 88 ? -12.001 7.696 5.106 1.00 98.50 88 MET A O 1
ATOM 670 N N . GLY A 1 89 ? -11.508 7.000 7.174 1.00 98.06 89 GLY A N 1
ATOM 671 C CA . GLY A 1 89 ? -12.611 6.037 7.284 1.00 98.06 89 GLY A CA 1
ATOM 672 C C . GLY A 1 89 ? -12.278 4.593 6.886 1.00 98.06 89 GLY A C 1
ATOM 673 O O . GLY A 1 89 ? -13.181 3.759 6.813 1.00 98.06 89 GLY A O 1
ATOM 674 N N . ALA A 1 90 ? -11.006 4.259 6.642 1.00 98.50 90 ALA A N 1
ATOM 675 C CA . ALA A 1 90 ? -10.595 2.884 6.364 1.00 98.50 90 ALA A CA 1
ATOM 676 C C . ALA A 1 90 ? -10.465 2.034 7.636 1.00 98.50 90 ALA A C 1
ATOM 678 O O . ALA A 1 90 ? -10.001 2.494 8.683 1.00 98.50 90 ALA A O 1
ATOM 679 N N . GLN A 1 91 ? -10.799 0.747 7.523 1.00 98.44 91 GLN A N 1
ATOM 680 C CA . GLN A 1 91 ? -10.520 -0.236 8.566 1.00 98.44 91 GLN A CA 1
ATOM 681 C C . GLN A 1 91 ? -9.095 -0.766 8.403 1.00 98.44 91 GLN A C 1
ATOM 683 O O . GLN A 1 91 ? -8.820 -1.584 7.525 1.00 98.44 91 GLN A O 1
ATOM 688 N N . VAL A 1 92 ? -8.191 -0.291 9.262 1.00 98.62 92 VAL A N 1
ATOM 689 C CA . VAL A 1 92 ? -6.775 -0.680 9.253 1.00 98.62 92 VAL A CA 1
ATOM 690 C C . VAL A 1 92 ? -6.358 -1.183 10.630 1.00 98.62 92 VAL A C 1
ATOM 692 O O . VAL A 1 92 ? -6.502 -0.466 11.623 1.00 98.62 92 VAL A O 1
ATOM 695 N N . ALA A 1 93 ? -5.803 -2.389 10.703 1.00 98.56 93 ALA A N 1
ATOM 696 C CA . ALA A 1 93 ? -5.081 -2.889 11.865 1.00 98.56 93 ALA A CA 1
ATOM 697 C C . ALA A 1 93 ? -3.586 -2.598 11.694 1.00 98.56 93 ALA A C 1
ATOM 699 O O . ALA A 1 93 ? -3.002 -2.866 10.646 1.00 98.56 93 ALA A O 1
ATOM 700 N N . GLU A 1 94 ? -2.981 -2.033 12.732 1.00 98.06 94 GLU A N 1
ATOM 701 C CA . GLU A 1 94 ? -1.541 -1.804 12.783 1.00 98.06 94 GLU A CA 1
ATOM 702 C C . GLU A 1 94 ? -0.878 -3.028 13.411 1.00 98.06 94 GLU A C 1
ATOM 704 O O . GLU A 1 94 ? -1.353 -3.524 14.434 1.00 98.06 94 GLU A O 1
ATOM 709 N N . LEU A 1 95 ? 0.206 -3.507 12.809 1.00 97.62 95 LEU A N 1
ATOM 710 C CA . LEU A 1 95 ? 1.021 -4.603 13.320 1.00 97.62 95 LEU A CA 1
ATOM 711 C C . LEU A 1 95 ? 2.443 -4.102 13.561 1.00 97.62 95 LEU A C 1
ATOM 713 O O . LEU A 1 95 ? 2.901 -3.182 12.886 1.00 97.62 95 LEU A O 1
ATOM 717 N N . ASN A 1 96 ? 3.186 -4.737 14.467 1.00 95.81 96 ASN A N 1
ATOM 718 C CA . ASN A 1 96 ? 4.593 -4.383 14.705 1.00 95.81 96 ASN A CA 1
ATOM 719 C C . ASN A 1 96 ? 5.441 -4.463 13.423 1.00 95.81 96 ASN A C 1
ATOM 721 O O . ASN A 1 96 ? 6.352 -3.663 13.244 1.00 95.81 96 ASN A O 1
ATOM 725 N N . ASP A 1 97 ? 5.100 -5.380 12.521 1.00 96.12 97 ASP A N 1
ATOM 726 C CA . ASP A 1 97 ? 5.797 -5.664 11.268 1.00 96.12 97 ASP A CA 1
ATOM 727 C C . ASP A 1 97 ? 4.984 -5.282 10.017 1.00 96.12 97 ASP A C 1
ATOM 729 O O . ASP A 1 97 ? 5.313 -5.737 8.924 1.00 96.12 97 ASP A O 1
ATOM 733 N N . GLY A 1 98 ? 3.902 -4.499 10.130 1.00 97.69 98 GLY A N 1
ATOM 734 C CA . GLY A 1 98 ? 3.109 -4.119 8.956 1.00 97.69 98 GLY A CA 1
ATOM 735 C C . GLY A 1 98 ? 1.675 -3.668 9.236 1.00 97.69 98 GLY A C 1
ATOM 736 O O . GLY A 1 98 ? 1.397 -2.991 10.224 1.00 97.69 98 GLY A O 1
ATOM 737 N N . LEU A 1 99 ? 0.760 -4.005 8.324 1.00 98.56 99 LEU A N 1
ATOM 738 C CA . LEU A 1 99 ? -0.614 -3.492 8.270 1.00 98.56 99 LEU A CA 1
ATOM 739 C C . LEU A 1 99 ? -1.585 -4.581 7.787 1.00 98.56 99 LEU A C 1
ATOM 741 O O . LEU A 1 99 ? -1.275 -5.317 6.853 1.00 98.56 99 LEU A O 1
ATOM 745 N N . GLU A 1 100 ? -2.798 -4.630 8.339 1.00 98.75 100 GLU A N 1
ATOM 746 C CA . GLU A 1 100 ? -3.941 -5.286 7.684 1.00 98.75 100 GLU A CA 1
ATOM 747 C C . GLU A 1 100 ? -4.988 -4.240 7.321 1.00 98.75 100 GLU A C 1
ATOM 749 O O . GLU A 1 100 ? -5.402 -3.456 8.169 1.00 98.75 100 GLU A O 1
ATOM 754 N N . ILE A 1 101 ? -5.437 -4.232 6.072 1.00 98.81 101 ILE A N 1
ATOM 755 C CA . ILE A 1 101 ? -6.332 -3.214 5.523 1.00 98.81 101 ILE A CA 1
ATOM 756 C C . ILE A 1 101 ? -7.535 -3.929 4.918 1.00 98.81 101 ILE A C 1
ATOM 758 O O . ILE A 1 101 ? -7.365 -4.792 4.056 1.00 98.81 101 ILE A O 1
ATOM 762 N N . LEU A 1 102 ? -8.741 -3.599 5.375 1.00 98.69 102 LEU A N 1
ATOM 763 C CA . LEU A 1 102 ? -9.982 -4.149 4.834 1.00 98.69 102 LEU A CA 1
ATOM 764 C C . LEU A 1 102 ? -10.650 -3.122 3.918 1.00 98.69 102 LEU A C 1
ATOM 766 O O . LEU A 1 102 ? -10.989 -2.023 4.363 1.00 98.69 102 LEU A O 1
ATOM 770 N N . GLY A 1 103 ? -10.853 -3.509 2.661 1.00 97.50 103 GLY A N 1
ATOM 771 C CA . GLY A 1 103 ? -11.581 -2.733 1.669 1.00 97.50 103 GLY A CA 1
ATOM 772 C C . GLY A 1 103 ? -12.765 -3.502 1.055 1.00 97.50 103 GLY A C 1
ATOM 773 O O . GLY A 1 103 ? -12.947 -4.695 1.326 1.00 97.50 103 GLY A O 1
ATOM 774 N N . PRO A 1 104 ? -13.593 -2.822 0.243 1.00 97.88 104 PRO A N 1
ATOM 775 C CA . PRO A 1 104 ? -13.482 -1.402 -0.081 1.00 97.88 104 PRO A CA 1
ATOM 776 C C . PRO A 1 104 ? -13.979 -0.522 1.079 1.00 97.88 104 PRO A C 1
ATOM 778 O O . PRO A 1 104 ? -15.036 -0.768 1.660 1.00 97.88 104 PRO A O 1
ATOM 781 N N . ALA A 1 105 ? -13.219 0.519 1.417 1.00 97.31 105 ALA A N 1
ATOM 782 C CA . ALA A 1 105 ? -13.586 1.488 2.444 1.00 97.31 105 ALA A CA 1
ATOM 783 C C . ALA A 1 105 ? -14.284 2.722 1.837 1.00 97.31 105 ALA A C 1
ATOM 785 O O . ALA A 1 105 ? -13.863 3.206 0.781 1.00 97.31 105 ALA A O 1
ATOM 786 N N . PRO A 1 106 ? -15.307 3.290 2.504 1.00 95.88 106 PRO A N 1
ATOM 787 C CA . PRO A 1 106 ? -15.933 4.543 2.092 1.00 95.88 106 PRO A CA 1
ATOM 788 C C . PRO A 1 106 ? -15.044 5.733 2.485 1.00 95.88 106 PRO A C 1
ATOM 790 O O . PRO A 1 106 ? -15.323 6.435 3.458 1.00 95.88 106 PRO A O 1
ATOM 793 N N . LEU A 1 107 ? -13.944 5.931 1.753 1.00 97.69 107 LEU A N 1
ATOM 794 C CA . LEU A 1 107 ? -12.977 6.979 2.072 1.00 97.69 107 LEU A CA 1
ATOM 795 C C . LEU A 1 107 ? -13.612 8.373 2.013 1.00 97.69 107 LEU A C 1
ATOM 797 O O . LEU A 1 107 ? -14.346 8.702 1.079 1.00 97.69 107 LEU A O 1
ATOM 801 N N . HIS A 1 108 ? -13.271 9.214 2.984 1.00 98.00 108 HIS A N 1
ATOM 802 C CA . HIS A 1 108 ? -13.687 10.610 3.040 1.00 98.00 108 HIS A CA 1
ATOM 803 C C . HIS A 1 108 ? -12.493 11.553 3.211 1.00 98.00 108 HIS A C 1
ATOM 805 O O . HIS A 1 108 ? -11.395 11.157 3.605 1.00 98.00 108 HIS A O 1
ATOM 811 N N . GLY A 1 109 ? -12.717 12.835 2.916 1.00 97.75 109 GLY A N 1
ATOM 812 C CA . GLY A 1 109 ? -11.719 13.874 3.156 1.00 97.75 109 GLY A CA 1
ATOM 813 C C . GLY A 1 109 ? -11.392 14.004 4.645 1.00 97.75 109 GLY A C 1
ATOM 814 O O . GLY A 1 109 ? -12.280 13.918 5.496 1.00 97.75 109 GLY A O 1
ATOM 815 N N . ALA A 1 110 ? -10.117 14.227 4.954 1.00 97.25 110 ALA A N 1
ATOM 816 C CA . ALA A 1 110 ? -9.618 14.439 6.307 1.00 97.25 110 ALA A CA 1
ATOM 817 C C . ALA A 1 110 ? -8.391 15.360 6.279 1.00 97.25 110 ALA A C 1
ATOM 819 O O . ALA A 1 110 ? -7.700 15.469 5.265 1.00 97.25 110 ALA A O 1
ATOM 820 N N . ARG A 1 111 ? -8.108 16.030 7.400 1.00 97.44 111 ARG A N 1
ATOM 821 C CA . ARG A 1 111 ? -6.836 16.734 7.600 1.00 97.44 111 ARG A CA 1
ATOM 822 C C . ARG A 1 111 ? -5.835 15.734 8.158 1.00 97.44 111 ARG A C 1
ATOM 824 O O . ARG A 1 111 ? -6.046 15.218 9.250 1.00 97.44 111 ARG A O 1
ATOM 831 N N . LEU A 1 112 ? -4.767 15.492 7.410 1.00 97.06 112 LEU A N 1
ATOM 832 C CA . LEU A 1 112 ? -3.797 14.448 7.713 1.00 97.06 112 LEU A CA 1
ATOM 833 C C . LEU A 1 112 ? -2.442 15.073 8.066 1.00 97.06 112 LEU A C 1
ATOM 835 O O . LEU A 1 112 ? -1.963 15.917 7.305 1.00 97.06 112 LEU A O 1
ATOM 839 N N . PRO A 1 113 ? -1.817 14.705 9.194 1.00 95.75 113 PRO A N 1
ATOM 840 C CA .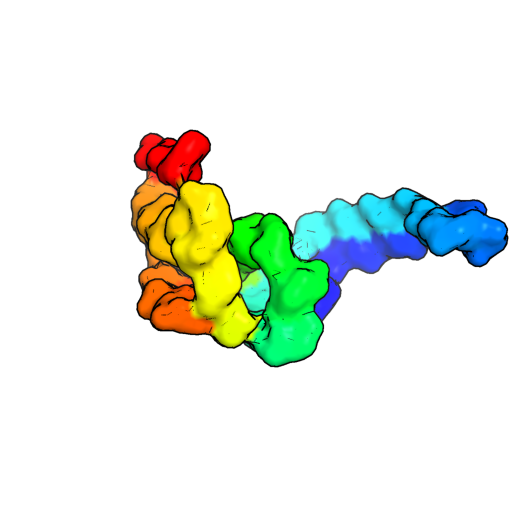 PRO A 1 113 ? -0.411 15.012 9.426 1.00 95.75 113 PRO A CA 1
ATOM 841 C C . PRO A 1 113 ? 0.487 14.217 8.461 1.00 95.75 113 PRO A C 1
ATOM 843 O O . PRO A 1 113 ? 0.230 13.044 8.179 1.00 95.75 113 PRO A O 1
ATOM 846 N N . SER A 1 114 ? 1.562 14.847 7.975 1.00 91.50 114 SER A N 1
ATOM 847 C CA . SER A 1 114 ? 2.622 14.168 7.209 1.00 91.50 114 SER A CA 1
ATOM 848 C C . SER A 1 114 ? 3.607 13.410 8.104 1.00 91.50 114 SER A C 1
ATOM 850 O O . SER A 1 114 ? 4.294 12.516 7.623 1.00 91.50 114 SER A O 1
ATOM 852 N N . PHE A 1 115 ? 3.627 13.726 9.408 1.00 91.31 115 PHE A N 1
ATOM 853 C CA . PHE A 1 115 ? 4.587 13.215 10.397 1.00 91.31 115 PHE A CA 1
ATOM 854 C C . PHE A 1 115 ? 6.052 13.595 10.101 1.00 91.31 115 PHE A C 1
ATOM 856 O O . PHE A 1 115 ? 6.964 12.904 10.549 1.00 91.31 115 PHE A O 1
ATOM 863 N N . GLY A 1 116 ? 6.247 14.707 9.382 1.00 77.81 116 GLY A N 1
ATOM 864 C CA . GLY A 1 116 ? 7.527 15.256 8.923 1.00 77.81 116 GLY A CA 1
ATOM 865 C C . GLY A 1 116 ? 7.281 16.198 7.761 1.00 77.81 116 GLY A C 1
ATOM 866 O O . GLY A 1 116 ? 6.596 15.747 6.815 1.00 77.81 116 GLY A O 1
#

Foldseek 3Di:
DVVFVWDWDWDWDDPPDPDIDTDIDTDDDATAADEADDPCCVVCLVVQLVVLVVQLQHAFKHHYFQNLVCPVPVHNVLVQSQVQCVQQFWDWDGDNGHIITHDPGPGDDGDGDPRD

Radius of gyration: 15.51 Å; chains: 1; bounding box: 38×28×40 Å